Protein AF-A0A176F1W3-F1 (afdb_monomer)

Solvent-accessible surface area (backbone atoms only — not comparable to full-atom values): 4328 Å² total; per-residue (Å²): 91,80,77,45,40,29,12,20,90,53,78,88,42,66,22,26,38,34,27,46,45,94,91,37,46,75,44,79,46,72,73,36,93,61,81,60,69,56,26,24,59,53,82,75,58,68,68,58,42,52,38,14,42,73,72,66,40,44,70,59,36,54,51,60,70,72,40,50,61,50,65,91,78,82,123

Radius of gyration: 12.02 Å; Cα contacts (8 Å, |Δi|>4): 132; chains: 1; bounding box: 27×22×36 Å

Sequence (75 aa):
MAIARLLGEDPRRTVAWLYRWETGNLGIRWTSADRRIFTIDRRLDPDVLARARSVGDLAIAAFLEALPVCDPQTS

Nearest PDB structures (foldseek):
  8fkv-assembly1_NQ  TM=3.805E-01  e=2.944E+00  Homo sapiens
  2hjj-assembly1_A  TM=3.142E-01  e=7.739E+00  Escherichia coli K-12

Structure (mmCIF, N/CA/C/O backbone):
data_AF-A0A176F1W3-F1
#
_entry.id   AF-A0A176F1W3-F1
#
loop_
_atom_site.group_PDB
_atom_site.id
_atom_site.type_symbol
_atom_site.label_atom_id
_atom_site.label_alt_id
_atom_site.label_comp_id
_atom_site.label_asym_id
_atom_site.label_entity_id
_atom_site.label_seq_id
_atom_site.pdbx_PDB_ins_code
_atom_site.Cartn_x
_atom_site.Cartn_y
_atom_site.Cartn_z
_atom_site.occupancy
_atom_site.B_iso_or_equiv
_atom_site.auth_seq_id
_atom_site.auth_comp_id
_atom_site.auth_asym_id
_atom_site.auth_atom_id
_atom_site.pdbx_PDB_model_num
ATOM 1 N N . MET A 1 1 ? 9.993 -9.923 1.403 1.00 79.56 1 MET A N 1
ATOM 2 C CA . MET A 1 1 ? 10.060 -9.559 2.846 1.00 79.56 1 MET A CA 1
ATOM 3 C C . MET A 1 1 ? 9.049 -8.454 3.145 1.00 79.56 1 MET A C 1
ATOM 5 O O . MET A 1 1 ? 8.819 -7.639 2.256 1.00 79.56 1 MET A O 1
ATOM 9 N N . ALA A 1 2 ? 8.423 -8.432 4.331 1.00 84.69 2 ALA A N 1
ATOM 10 C CA . ALA A 1 2 ? 7.551 -7.319 4.729 1.00 84.69 2 ALA A CA 1
ATOM 11 C C . ALA A 1 2 ? 8.409 -6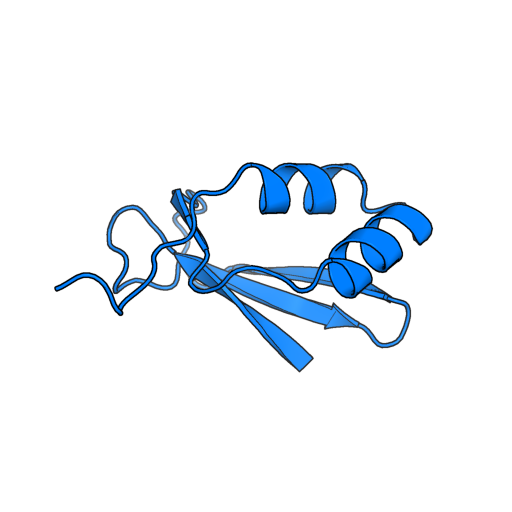.095 5.070 1.00 84.69 2 ALA A C 1
ATOM 13 O O . ALA A 1 2 ? 9.355 -6.215 5.845 1.00 84.69 2 ALA A O 1
ATOM 14 N N . ILE A 1 3 ? 8.098 -4.944 4.481 1.00 89.69 3 ILE A N 1
ATOM 15 C CA . ILE A 1 3 ? 8.897 -3.718 4.616 1.00 89.69 3 ILE A CA 1
ATOM 16 C C . ILE A 1 3 ? 8.170 -2.611 5.384 1.00 89.69 3 ILE A C 1
ATOM 18 O O . ILE A 1 3 ? 8.830 -1.780 5.999 1.00 89.69 3 ILE A O 1
ATOM 22 N N . ALA A 1 4 ? 6.834 -2.619 5.394 1.00 90.38 4 ALA A N 1
ATOM 23 C CA . ALA A 1 4 ? 6.013 -1.668 6.141 1.00 90.38 4 ALA A CA 1
ATOM 24 C C . ALA A 1 4 ? 4.617 -2.237 6.435 1.00 90.38 4 ALA A C 1
ATOM 26 O O . ALA A 1 4 ? 4.195 -3.239 5.847 1.00 90.38 4 ALA A O 1
ATOM 27 N N . ARG A 1 5 ? 3.900 -1.582 7.346 1.00 91.38 5 ARG A N 1
ATOM 28 C CA . ARG A 1 5 ? 2.513 -1.874 7.719 1.00 91.38 5 ARG A CA 1
ATOM 29 C C . ARG A 1 5 ? 1.623 -0.710 7.311 1.00 91.38 5 ARG A C 1
ATOM 31 O O . ARG A 1 5 ? 1.940 0.444 7.573 1.00 91.38 5 ARG A O 1
ATOM 38 N N . LEU A 1 6 ? 0.491 -1.039 6.711 1.00 91.06 6 LEU A N 1
ATOM 39 C CA . LEU A 1 6 ? -0.586 -0.114 6.395 1.00 91.06 6 LEU A CA 1
ATOM 40 C C . LEU A 1 6 ? -1.622 -0.222 7.511 1.00 91.06 6 LEU A C 1
ATOM 42 O O . LEU A 1 6 ? -2.104 -1.315 7.830 1.00 91.06 6 LEU A O 1
ATOM 46 N N . LEU A 1 7 ? -1.920 0.908 8.130 1.00 91.12 7 LEU A N 1
ATOM 47 C CA . LEU A 1 7 ? -2.744 1.012 9.321 1.00 91.12 7 LEU A CA 1
ATOM 48 C C . LEU A 1 7 ? -4.106 1.602 8.951 1.00 91.12 7 LEU A C 1
ATOM 50 O O . LEU A 1 7 ? -4.231 2.412 8.024 1.00 91.12 7 LEU A O 1
ATOM 54 N N . GLY A 1 8 ? -5.133 1.145 9.660 1.00 89.06 8 GLY A N 1
ATOM 55 C CA . GLY A 1 8 ? -6.484 1.680 9.527 1.00 89.06 8 GLY A CA 1
ATOM 56 C C . GLY A 1 8 ? -6.650 2.992 10.284 1.00 89.06 8 GLY A C 1
ATOM 57 O O . GLY A 1 8 ? -5.674 3.616 10.693 1.00 89.06 8 GLY A O 1
ATOM 58 N N . GLU A 1 9 ? -7.905 3.386 10.490 1.00 87.06 9 GLU A N 1
ATOM 59 C CA . GLU A 1 9 ? -8.259 4.546 11.319 1.00 87.06 9 GLU A CA 1
ATOM 60 C C . GLU A 1 9 ? -7.673 4.431 12.736 1.00 87.06 9 GLU A C 1
ATOM 62 O O . GLU A 1 9 ? -7.156 5.403 13.278 1.00 87.06 9 GLU A O 1
ATOM 67 N N . ASP A 1 10 ? -7.678 3.217 13.298 1.00 84.50 10 ASP A N 1
ATOM 68 C CA . ASP A 1 10 ? -6.926 2.893 14.508 1.00 84.50 10 ASP A CA 1
ATOM 69 C C . ASP A 1 10 ? -5.475 2.510 14.141 1.00 84.50 10 ASP A C 1
ATOM 71 O O . ASP A 1 10 ? -5.262 1.455 13.526 1.00 84.50 10 ASP A O 1
ATOM 75 N N . PRO A 1 11 ? -4.459 3.296 14.552 1.00 77.69 11 PRO A N 1
ATOM 76 C CA . PRO A 1 11 ? -3.053 3.013 14.261 1.00 77.69 11 PRO A CA 1
ATOM 77 C C . PRO A 1 11 ? -2.535 1.728 14.925 1.00 77.69 11 PRO A C 1
ATOM 79 O O . PRO A 1 11 ? -1.503 1.190 14.520 1.00 77.69 11 PRO A O 1
ATOM 82 N N . ARG A 1 12 ? -3.245 1.175 15.918 1.00 82.12 12 ARG A N 1
ATOM 83 C CA . ARG A 1 12 ? -2.920 -0.138 16.502 1.00 82.12 12 ARG A CA 1
ATOM 84 C C . ARG A 1 12 ? -3.364 -1.292 15.608 1.00 82.12 12 ARG A C 1
ATOM 86 O O . ARG A 1 12 ? -2.870 -2.412 15.754 1.00 82.12 12 ARG A O 1
ATOM 93 N N . ARG A 1 13 ? -4.275 -1.041 14.664 1.00 85.19 13 ARG A N 1
ATOM 94 C CA . ARG A 1 13 ? -4.842 -2.057 13.781 1.00 85.19 13 ARG A CA 1
ATOM 95 C C . ARG A 1 13 ? -4.133 -2.061 12.430 1.00 85.19 13 ARG A C 1
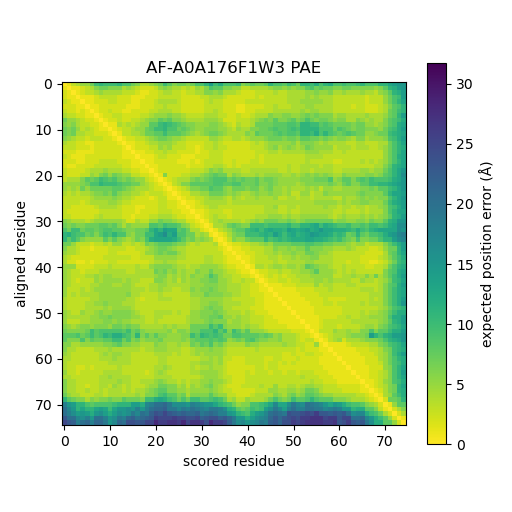ATOM 97 O O . ARG A 1 13 ? -4.341 -1.199 11.579 1.00 85.19 13 ARG A O 1
ATOM 104 N N . THR A 1 14 ? -3.345 -3.108 12.193 1.00 90.31 14 THR A N 1
ATOM 105 C CA . THR A 1 14 ? -2.766 -3.358 10.867 1.00 90.31 14 THR A CA 1
ATOM 106 C C . THR A 1 14 ? -3.845 -3.850 9.900 1.00 90.31 14 THR A C 1
ATOM 108 O O . THR A 1 14 ? -4.426 -4.924 10.079 1.00 90.31 14 THR A O 1
ATOM 111 N N . VAL A 1 15 ? -4.104 -3.055 8.864 1.00 91.62 15 VAL A N 1
ATOM 112 C CA . VAL A 1 15 ? -5.078 -3.343 7.802 1.00 91.62 15 VAL A CA 1
ATOM 113 C C . VAL A 1 15 ? -4.441 -4.145 6.673 1.00 91.62 15 VAL A C 1
ATOM 115 O O . VAL A 1 15 ? -5.072 -5.053 6.121 1.00 91.62 15 VAL A O 1
ATOM 118 N N . ALA A 1 16 ? -3.187 -3.837 6.346 1.00 91.88 16 ALA A N 1
ATOM 119 C CA . ALA A 1 16 ? -2.421 -4.581 5.362 1.00 91.88 16 ALA A CA 1
ATOM 120 C C . ALA A 1 16 ? -0.916 -4.495 5.621 1.00 91.88 16 ALA A C 1
ATOM 122 O O . ALA A 1 16 ? -0.423 -3.637 6.348 1.00 91.88 16 ALA A O 1
ATOM 123 N N . TRP A 1 17 ? -0.175 -5.387 4.984 1.00 92.06 17 TRP A N 1
ATOM 124 C CA . TRP A 1 17 ? 1.279 -5.426 5.010 1.00 92.06 17 TRP A CA 1
ATOM 125 C C . TRP A 1 17 ? 1.822 -5.139 3.623 1.00 92.06 17 TRP A C 1
ATOM 127 O O . TRP A 1 17 ? 1.362 -5.720 2.638 1.00 92.06 17 TRP A O 1
ATOM 137 N N . LEU A 1 18 ? 2.827 -4.273 3.556 1.00 90.69 18 LEU A N 1
ATOM 138 C CA . LEU A 1 18 ? 3.557 -3.999 2.332 1.00 90.69 18 LEU A CA 1
ATOM 139 C C . LEU A 1 18 ? 4.765 -4.929 2.243 1.00 90.69 18 LEU A C 1
ATOM 141 O O . LEU A 1 18 ? 5.612 -4.971 3.139 1.00 90.69 18 LEU A O 1
ATOM 145 N N . TYR A 1 19 ? 4.857 -5.654 1.138 1.00 90.06 19 TYR A N 1
ATOM 146 C CA . TYR A 1 19 ? 5.943 -6.564 0.824 1.00 90.06 19 TYR A CA 1
ATOM 147 C C . TYR A 1 19 ? 6.720 -6.065 -0.381 1.00 90.06 19 TYR A C 1
ATOM 149 O O . TYR A 1 19 ? 6.141 -5.6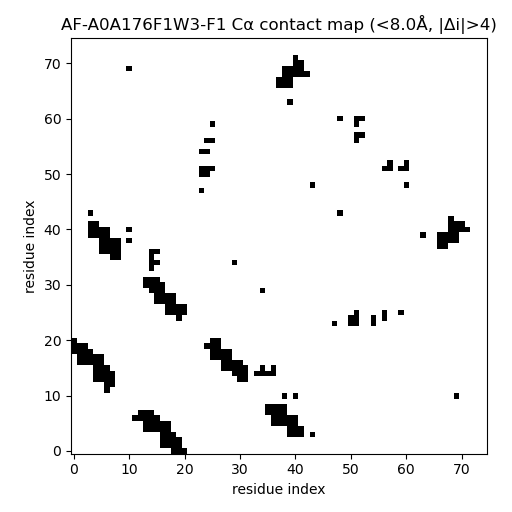60 -1.387 1.00 90.06 19 TYR A O 1
ATOM 157 N N . ARG A 1 20 ? 8.043 -6.184 -0.295 1.00 87.75 20 ARG A N 1
ATOM 158 C CA . ARG A 1 20 ? 8.929 -6.052 -1.447 1.00 87.75 20 ARG A CA 1
ATOM 159 C C . ARG A 1 20 ? 9.296 -7.434 -1.970 1.00 87.75 20 ARG A C 1
ATOM 161 O O . ARG A 1 20 ? 9.734 -8.297 -1.194 1.00 87.75 20 ARG A O 1
ATOM 168 N N . TRP A 1 21 ? 9.112 -7.606 -3.271 1.00 86.19 21 TRP A N 1
ATOM 169 C CA . TRP A 1 21 ? 9.553 -8.764 -4.039 1.00 86.19 21 TRP A CA 1
ATOM 170 C C . TRP A 1 21 ? 10.994 -8.567 -4.515 1.00 86.19 21 TRP A C 1
ATOM 172 O O . TRP A 1 21 ? 11.465 -7.435 -4.635 1.00 86.19 21 TRP A O 1
ATOM 182 N N . GLU A 1 22 ? 11.695 -9.661 -4.813 1.00 81.44 22 GLU A N 1
ATOM 183 C CA . GLU A 1 22 ? 13.082 -9.605 -5.305 1.00 81.44 22 GLU A CA 1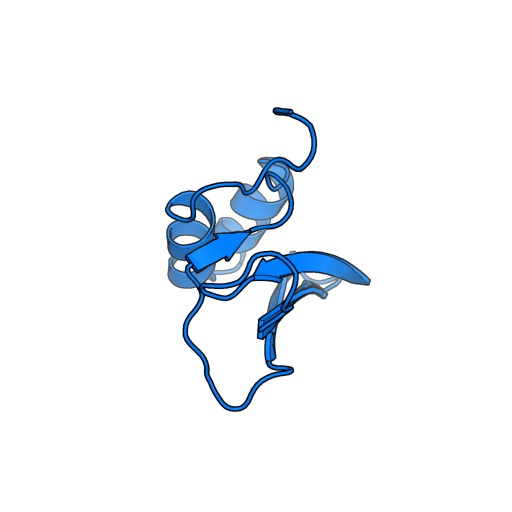
ATOM 184 C C . GLU A 1 22 ? 13.198 -8.871 -6.646 1.00 81.44 22 GLU A C 1
ATOM 186 O O . GLU A 1 22 ? 14.167 -8.153 -6.882 1.00 81.44 22 GLU A O 1
ATOM 191 N N . THR A 1 23 ? 12.158 -8.950 -7.480 1.00 80.56 23 THR A N 1
ATOM 192 C CA . THR A 1 23 ? 12.058 -8.217 -8.751 1.00 80.56 23 THR A CA 1
ATOM 193 C C . THR A 1 23 ? 11.972 -6.699 -8.569 1.00 80.56 23 THR A C 1
ATOM 195 O O . THR A 1 23 ? 12.224 -5.947 -9.508 1.00 80.56 23 THR A O 1
ATOM 198 N N . GLY A 1 24 ? 11.662 -6.225 -7.357 1.00 78.88 24 GLY A N 1
ATOM 199 C CA . GLY A 1 24 ? 11.433 -4.813 -7.054 1.00 78.88 24 GLY A CA 1
ATOM 200 C C . GLY A 1 24 ? 9.962 -4.399 -7.052 1.00 78.88 24 GLY A C 1
ATOM 201 O O . GLY A 1 24 ? 9.679 -3.258 -6.702 1.00 78.88 24 GLY A O 1
ATOM 202 N N . ASN A 1 25 ? 9.041 -5.311 -7.377 1.00 83.19 25 ASN A N 1
ATOM 203 C CA . ASN A 1 25 ? 7.603 -5.069 -7.271 1.00 83.19 25 ASN A CA 1
ATOM 204 C C . ASN A 1 25 ? 7.150 -4.938 -5.819 1.00 83.19 25 ASN A C 1
ATOM 206 O O . ASN A 1 25 ? 7.717 -5.551 -4.899 1.00 83.19 25 ASN A O 1
ATOM 210 N N . LEU A 1 26 ? 6.082 -4.165 -5.635 1.00 87.19 26 LEU A N 1
ATOM 211 C CA . LEU A 1 26 ? 5.421 -4.003 -4.350 1.00 87.19 26 LEU A CA 1
ATOM 212 C C . LEU A 1 26 ? 4.133 -4.823 -4.311 1.00 87.19 26 LEU A C 1
ATOM 214 O O . LEU A 1 26 ? 3.267 -4.712 -5.170 1.00 87.19 26 LEU A O 1
ATOM 218 N N . GLY A 1 27 ? 4.000 -5.649 -3.278 1.00 86.81 27 GLY A N 1
ATOM 219 C CA . GLY A 1 27 ? 2.788 -6.412 -3.006 1.00 86.81 27 GLY A CA 1
ATOM 220 C C . GLY A 1 27 ? 2.123 -5.925 -1.730 1.00 86.81 27 GLY A C 1
ATOM 221 O O . GLY A 1 27 ? 2.779 -5.808 -0.698 1.00 86.81 27 GLY A O 1
ATOM 222 N N . ILE A 1 28 ? 0.814 -5.695 -1.773 1.00 89.12 28 ILE A N 1
ATOM 223 C CA . ILE A 1 28 ? 0.020 -5.387 -0.580 1.00 89.12 28 ILE A CA 1
ATOM 224 C C . ILE A 1 28 ? -0.746 -6.641 -0.176 1.00 89.12 28 ILE A C 1
ATOM 226 O O . ILE A 1 28 ? -1.548 -7.173 -0.944 1.00 89.12 28 ILE A O 1
ATOM 230 N N . ARG A 1 29 ? -0.515 -7.111 1.049 1.00 89.81 29 ARG A N 1
ATOM 231 C CA . ARG A 1 29 ? -1.250 -8.227 1.639 1.00 89.81 29 ARG A CA 1
ATOM 232 C C . ARG A 1 29 ? -2.242 -7.705 2.664 1.00 89.81 29 ARG A C 1
ATOM 234 O O . ARG A 1 29 ? -1.854 -7.288 3.751 1.00 89.81 29 ARG A O 1
ATOM 241 N N . TRP A 1 30 ? -3.519 -7.779 2.329 1.00 89.50 30 TRP A N 1
ATOM 242 C CA . TRP A 1 30 ? -4.609 -7.393 3.218 1.00 89.50 30 TRP A CA 1
ATOM 243 C C . TRP A 1 30 ? -4.769 -8.397 4.361 1.00 89.50 30 TRP A C 1
ATOM 245 O O . TRP A 1 30 ? -4.790 -9.607 4.133 1.00 89.50 30 TRP A O 1
ATOM 255 N N . THR A 1 31 ? -4.880 -7.892 5.587 1.00 87.06 31 THR A N 1
ATOM 256 C CA . THR A 1 31 ? -5.172 -8.684 6.794 1.00 87.06 31 THR A CA 1
ATOM 257 C C . THR A 1 31 ? -6.566 -8.416 7.335 1.00 87.06 31 THR A C 1
ATOM 259 O O . THR A 1 31 ? -7.123 -9.263 8.026 1.00 87.06 31 THR A O 1
ATOM 262 N N . SER A 1 32 ? -7.142 -7.261 7.009 1.00 79.56 32 SER A N 1
ATOM 263 C CA . SER A 1 32 ? -8.508 -6.895 7.367 1.00 79.56 32 SER A CA 1
ATOM 264 C C . SER A 1 32 ? -9.422 -6.961 6.141 1.00 79.56 32 SER A C 1
ATOM 266 O O . SER A 1 32 ? -9.011 -6.631 5.028 1.00 79.56 32 SER A O 1
ATOM 268 N N . ALA A 1 33 ? -10.678 -7.370 6.349 1.00 76.50 33 ALA A N 1
ATOM 269 C CA . ALA A 1 33 ? -11.727 -7.250 5.333 1.00 76.50 33 ALA A CA 1
ATOM 270 C C . ALA A 1 33 ? -12.030 -5.775 5.017 1.00 76.50 33 ALA A C 1
ATOM 272 O O . ALA A 1 33 ? -12.364 -5.435 3.883 1.00 76.50 33 ALA A O 1
ATOM 273 N N . ASP A 1 34 ? -11.854 -4.903 6.014 1.00 75.12 34 ASP A N 1
ATOM 274 C CA . ASP A 1 34 ? -11.875 -3.459 5.828 1.00 75.12 34 ASP A CA 1
ATOM 275 C C . ASP A 1 34 ? -10.564 -3.022 5.168 1.00 75.12 34 ASP A C 1
ATOM 277 O O . ASP A 1 34 ? -9.500 -3.107 5.782 1.00 75.12 34 ASP A O 1
ATOM 281 N N . ARG A 1 35 ? -10.645 -2.620 3.896 1.00 77.94 35 ARG A N 1
ATOM 282 C CA . ARG A 1 35 ? -9.500 -2.239 3.054 1.00 77.94 35 ARG A CA 1
ATOM 283 C C . ARG A 1 35 ? -9.184 -0.743 3.111 1.00 77.94 35 ARG A C 1
ATOM 285 O O . ARG A 1 35 ? -8.482 -0.228 2.241 1.00 77.94 35 ARG A O 1
ATOM 292 N N . ARG A 1 36 ? -9.715 -0.021 4.098 1.00 85.81 36 ARG A N 1
ATOM 293 C CA . ARG A 1 36 ? -9.421 1.403 4.275 1.00 85.81 36 ARG A CA 1
ATOM 294 C C . ARG A 1 36 ? -8.094 1.587 4.996 1.00 85.81 36 ARG A C 1
ATOM 296 O O . ARG A 1 36 ? -7.942 1.210 6.154 1.00 85.81 36 ARG A O 1
ATOM 303 N N . ILE A 1 37 ? -7.142 2.177 4.286 1.00 89.31 37 ILE A N 1
ATOM 304 C CA . ILE A 1 37 ? -5.831 2.548 4.814 1.00 89.31 37 ILE A CA 1
ATOM 305 C C . ILE A 1 37 ? -5.863 4.040 5.105 1.00 89.31 37 ILE A C 1
ATOM 307 O O . ILE A 1 37 ? -6.273 4.821 4.248 1.00 89.31 37 ILE A O 1
ATOM 311 N N . PHE A 1 38 ? -5.413 4.416 6.295 1.00 89.38 38 PHE A N 1
ATOM 312 C CA . PHE A 1 38 ? -5.315 5.812 6.706 1.00 89.38 38 PHE A CA 1
ATOM 313 C C . PHE A 1 38 ? -3.866 6.250 6.839 1.00 89.38 38 PHE A C 1
ATOM 315 O O . PHE A 1 38 ? -3.528 7.343 6.403 1.00 89.38 38 PHE A O 1
ATOM 322 N N . THR A 1 39 ? -3.007 5.407 7.414 1.00 90.31 39 THR A N 1
ATOM 323 C CA . THR A 1 39 ? -1.602 5.744 7.666 1.00 90.31 39 THR A CA 1
ATOM 324 C C . THR A 1 39 ? -0.674 4.577 7.346 1.00 90.31 39 THR A C 1
ATOM 326 O O . THR A 1 39 ? -1.098 3.428 7.197 1.00 90.31 39 THR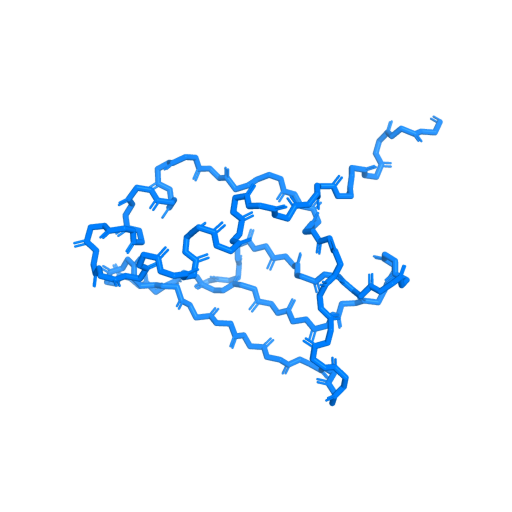 A O 1
ATOM 329 N N . ILE A 1 40 ? 0.618 4.874 7.240 1.00 91.00 40 ILE A N 1
ATOM 330 C CA . ILE A 1 40 ? 1.695 3.885 7.178 1.00 91.00 40 ILE A CA 1
ATOM 331 C C . ILE A 1 40 ? 2.527 3.950 8.463 1.00 91.00 40 ILE A C 1
ATOM 333 O O . ILE A 1 40 ? 2.751 5.029 9.007 1.00 91.00 40 ILE A O 1
ATOM 337 N N . ASP A 1 41 ? 2.977 2.800 8.967 1.00 89.12 41 ASP A N 1
ATOM 338 C CA . ASP A 1 41 ? 3.697 2.718 10.249 1.00 89.12 41 ASP A CA 1
ATOM 339 C C . ASP A 1 41 ? 5.081 3.366 10.242 1.00 89.12 41 ASP A C 1
ATOM 341 O O . ASP A 1 41 ? 5.641 3.639 11.298 1.00 89.12 41 ASP A O 1
ATOM 345 N N . ARG A 1 42 ? 5.667 3.528 9.057 1.00 86.75 42 ARG A N 1
ATOM 346 C CA . ARG A 1 42 ? 6.991 4.107 8.872 1.00 86.75 42 ARG A CA 1
ATOM 347 C C . ARG A 1 42 ? 7.097 4.751 7.502 1.00 86.75 42 ARG A C 1
ATOM 349 O O . ARG A 1 42 ? 6.448 4.321 6.547 1.00 86.75 42 ARG A O 1
ATOM 356 N N . ARG A 1 43 ? 7.997 5.722 7.380 1.00 85.69 43 ARG A N 1
ATOM 357 C CA . ARG A 1 43 ? 8.365 6.274 6.078 1.00 85.69 43 ARG A CA 1
ATOM 358 C C . ARG A 1 43 ? 9.113 5.219 5.262 1.00 85.69 43 ARG A C 1
ATOM 360 O O . ARG A 1 43 ? 10.020 4.562 5.771 1.00 85.69 43 ARG A O 1
ATOM 367 N 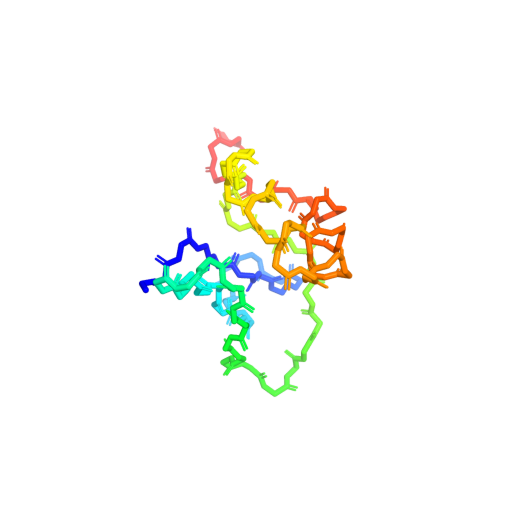N . LEU A 1 44 ? 8.711 5.045 4.006 1.00 85.38 44 LEU A N 1
ATOM 368 C CA . LEU A 1 44 ? 9.412 4.154 3.089 1.00 85.38 44 LEU A CA 1
ATOM 369 C C . LEU A 1 44 ? 10.699 4.800 2.603 1.00 85.38 44 LEU A C 1
ATOM 371 O O . LEU A 1 44 ? 10.760 6.011 2.384 1.00 85.38 44 LEU A O 1
ATOM 375 N N . ASP A 1 45 ? 11.704 3.957 2.410 1.00 86.25 45 ASP A N 1
ATOM 376 C CA . ASP A 1 45 ? 12.961 4.371 1.817 1.00 86.25 45 ASP A CA 1
ATOM 377 C C . ASP A 1 45 ? 12.715 4.856 0.371 1.00 86.25 45 ASP A C 1
ATOM 379 O O . ASP A 1 45 ? 12.024 4.163 -0.394 1.00 86.25 45 ASP A O 1
ATOM 383 N N . PRO A 1 46 ? 13.222 6.038 -0.021 1.00 85.88 46 PRO A N 1
ATOM 384 C CA . PRO A 1 46 ? 13.034 6.569 -1.368 1.00 85.88 46 PRO A CA 1
ATOM 385 C C . PRO A 1 46 ? 13.526 5.614 -2.464 1.00 85.88 46 PRO A C 1
ATOM 387 O O . PRO A 1 46 ? 12.910 5.566 -3.531 1.00 85.88 46 PRO A O 1
ATOM 390 N N . ASP A 1 47 ? 14.548 4.792 -2.206 1.00 87.69 47 ASP A N 1
ATOM 391 C CA . ASP A 1 47 ? 15.018 3.785 -3.163 1.00 87.69 47 ASP A CA 1
ATOM 392 C C . ASP A 1 47 ? 13.966 2.700 -3.434 1.00 87.69 47 ASP A C 1
ATOM 394 O O . ASP A 1 47 ? 13.822 2.215 -4.561 1.00 87.69 47 ASP A O 1
ATOM 398 N N . VAL A 1 48 ? 13.163 2.341 -2.426 1.00 85.94 48 VAL A N 1
ATOM 399 C CA . VAL A 1 48 ? 12.064 1.376 -2.585 1.00 85.94 48 VAL A CA 1
ATOM 400 C C . VAL A 1 48 ? 10.975 1.948 -3.491 1.00 85.94 48 VAL A C 1
ATOM 402 O O . VAL A 1 48 ? 10.482 1.245 -4.375 1.00 85.94 48 VAL A O 1
ATOM 405 N N . LEU A 1 49 ? 10.627 3.223 -3.309 1.00 85.62 49 LEU A N 1
ATOM 406 C CA . LEU A 1 49 ? 9.641 3.913 -4.143 1.00 85.62 49 LEU A CA 1
ATOM 407 C C . LEU A 1 49 ? 10.151 4.100 -5.577 1.00 85.62 49 LEU A C 1
ATOM 409 O O . LEU A 1 49 ? 9.416 3.840 -6.530 1.00 85.62 49 LEU A O 1
ATOM 413 N N . ALA A 1 50 ? 11.419 4.480 -5.747 1.00 87.81 50 ALA A N 1
ATOM 414 C CA . ALA A 1 50 ? 12.052 4.591 -7.058 1.00 87.81 50 ALA A CA 1
ATOM 415 C C . ALA A 1 50 ? 12.048 3.248 -7.801 1.00 87.81 50 ALA A C 1
ATOM 417 O O . ALA A 1 50 ? 11.710 3.190 -8.987 1.00 87.81 50 ALA A O 1
ATOM 418 N N . ARG A 1 51 ? 12.345 2.146 -7.100 1.00 86.56 51 ARG A N 1
ATOM 419 C CA . ARG A 1 51 ? 12.309 0.808 -7.694 1.00 86.56 51 ARG A CA 1
ATOM 420 C C . ARG A 1 51 ? 10.897 0.394 -8.099 1.00 86.56 51 ARG A C 1
ATOM 422 O O . ARG A 1 51 ? 10.731 -0.103 -9.208 1.00 86.56 51 ARG A O 1
ATOM 429 N N . ALA A 1 52 ? 9.900 0.653 -7.254 1.00 85.50 52 ALA A N 1
ATOM 430 C CA . ALA A 1 52 ? 8.496 0.383 -7.560 1.00 85.50 52 ALA A CA 1
ATOM 431 C C . ALA A 1 52 ? 8.030 1.142 -8.814 1.00 85.50 52 ALA A C 1
ATOM 433 O O . ALA A 1 52 ? 7.437 0.561 -9.721 1.00 85.50 52 ALA A O 1
ATOM 434 N N . ARG A 1 53 ? 8.386 2.429 -8.922 1.00 86.06 53 ARG A N 1
ATOM 435 C CA . ARG A 1 53 ? 8.121 3.233 -10.126 1.00 86.06 53 ARG A CA 1
ATOM 436 C C . ARG A 1 53 ? 8.809 2.652 -11.363 1.00 86.06 53 ARG A C 1
ATOM 438 O O . ARG A 1 53 ? 8.186 2.572 -12.417 1.00 86.06 53 ARG A O 1
ATOM 445 N N . SER A 1 54 ? 10.058 2.203 -11.232 1.00 87.94 54 SER A N 1
ATOM 446 C CA . SER A 1 54 ? 10.830 1.618 -12.336 1.00 87.94 54 SER A CA 1
ATOM 447 C C . SER A 1 54 ? 10.246 0.310 -12.877 1.00 87.94 54 SER A C 1
ATOM 449 O O . SER A 1 54 ? 10.482 0.003 -14.042 1.00 87.94 54 SER A O 1
ATOM 451 N N . VAL A 1 55 ? 9.522 -0.464 -12.063 1.00 85.00 55 VAL A N 1
ATOM 452 C CA . VAL A 1 55 ? 8.886 -1.726 -12.490 1.00 85.00 55 VAL A CA 1
ATOM 453 C C . VAL A 1 55 ? 7.423 -1.553 -12.918 1.00 85.00 55 VAL A C 1
ATOM 455 O O . VAL A 1 55 ? 6.767 -2.534 -13.253 1.00 85.00 55 VAL A O 1
ATOM 458 N N . GLY A 1 56 ? 6.916 -0.314 -12.937 1.00 81.88 56 GLY A N 1
ATOM 459 C CA . GLY A 1 56 ? 5.566 0.019 -13.403 1.00 81.88 56 GLY A CA 1
ATOM 460 C C . GLY A 1 56 ? 4.504 0.146 -12.306 1.00 81.88 56 GLY A C 1
ATOM 461 O O . GLY A 1 56 ? 3.366 0.493 -12.612 1.00 81.88 56 GLY A O 1
ATOM 462 N N . ASP A 1 57 ? 4.860 -0.022 -11.028 1.00 85.25 57 ASP A N 1
ATOM 463 C CA . ASP A 1 57 ? 3.946 0.111 -9.880 1.00 85.25 57 ASP A CA 1
ATOM 464 C C . ASP A 1 57 ? 3.733 1.590 -9.478 1.00 85.25 57 ASP A C 1
ATOM 466 O O . ASP A 1 57 ? 3.720 1.953 -8.2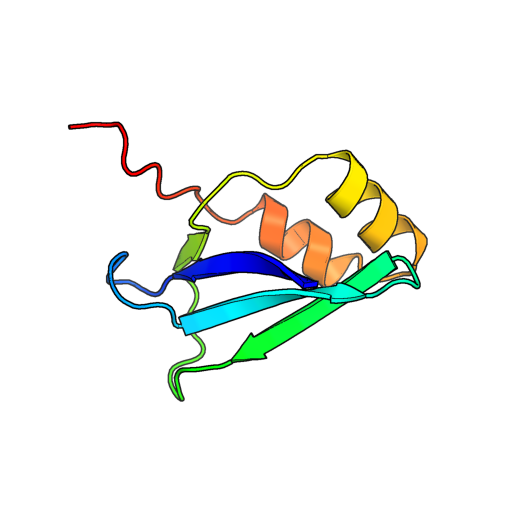99 1.00 85.25 57 ASP A O 1
ATOM 470 N N . LEU A 1 58 ? 3.555 2.473 -10.468 1.00 85.62 58 LEU A N 1
ATOM 471 C CA . LEU A 1 58 ? 3.416 3.926 -10.289 1.00 85.62 58 LEU A CA 1
ATOM 472 C C . LEU A 1 58 ? 2.253 4.292 -9.359 1.00 85.62 58 LEU A C 1
ATOM 474 O O . LEU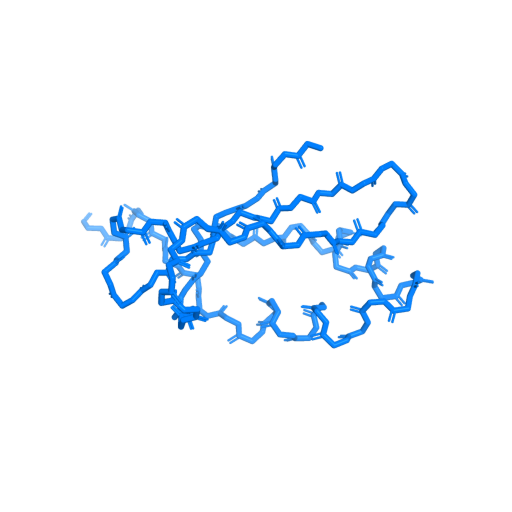 A 1 58 ? 2.409 5.141 -8.485 1.00 85.62 58 LEU A O 1
ATOM 478 N N . ALA A 1 59 ? 1.104 3.630 -9.521 1.00 86.06 59 ALA A N 1
ATOM 479 C CA . ALA A 1 59 ? -0.084 3.888 -8.711 1.00 86.06 59 ALA A CA 1
ATOM 480 C C . ALA A 1 59 ? 0.127 3.505 -7.238 1.00 86.06 59 ALA A C 1
ATOM 482 O O . ALA A 1 59 ? -0.283 4.243 -6.346 1.00 86.06 59 ALA A O 1
ATOM 483 N N . ILE A 1 60 ? 0.803 2.379 -6.981 1.00 84.44 60 ILE A N 1
ATOM 484 C CA . ILE A 1 60 ? 1.117 1.932 -5.619 1.00 84.44 60 ILE A CA 1
ATOM 485 C C . ILE A 1 60 ? 2.146 2.873 -4.992 1.00 84.44 60 ILE A C 1
ATOM 487 O O . ILE A 1 60 ? 1.962 3.291 -3.854 1.00 84.44 60 ILE A O 1
ATOM 491 N N . ALA A 1 61 ? 3.198 3.248 -5.725 1.00 87.31 61 ALA A N 1
ATOM 492 C CA . ALA A 1 61 ? 4.209 4.177 -5.228 1.00 87.31 61 ALA A CA 1
ATOM 493 C C . ALA A 1 61 ? 3.601 5.543 -4.864 1.00 87.31 61 ALA A C 1
ATOM 495 O O . ALA A 1 61 ? 3.796 6.013 -3.747 1.00 87.31 61 ALA A O 1
ATOM 496 N N . ALA A 1 62 ? 2.797 6.125 -5.761 1.00 88.19 62 ALA A N 1
ATOM 497 C CA . ALA A 1 62 ? 2.123 7.399 -5.520 1.00 88.19 62 ALA A CA 1
ATOM 498 C C . ALA A 1 62 ? 1.132 7.321 -4.347 1.00 88.19 62 ALA A C 1
ATOM 500 O O . ALA A 1 62 ? 1.072 8.233 -3.524 1.00 88.19 62 ALA A O 1
ATOM 501 N N . PHE A 1 63 ? 0.383 6.219 -4.238 1.00 87.94 63 PHE A N 1
ATOM 502 C CA . PHE A 1 63 ? -0.506 5.978 -3.104 1.00 87.94 63 PHE A CA 1
ATOM 503 C C . PHE A 1 63 ? 0.265 5.943 -1.779 1.00 87.94 63 PHE A C 1
ATOM 505 O O . PHE A 1 63 ? -0.139 6.597 -0.825 1.00 87.94 63 PHE A O 1
ATOM 512 N N . LEU A 1 64 ? 1.391 5.226 -1.725 1.00 87.38 64 LEU A N 1
ATOM 513 C CA . LEU A 1 64 ? 2.206 5.108 -0.515 1.00 87.38 64 LEU A CA 1
ATOM 514 C C . LEU A 1 64 ? 2.876 6.431 -0.117 1.00 87.38 64 LEU A C 1
ATOM 516 O O . LEU A 1 64 ? 3.016 6.693 1.072 1.00 87.38 64 LEU A O 1
ATOM 520 N N . GLU A 1 65 ? 3.268 7.267 -1.079 1.00 87.12 65 GLU A N 1
ATOM 521 C CA . GLU A 1 65 ? 3.820 8.605 -0.813 1.00 87.12 65 GLU A CA 1
ATOM 522 C C . GLU A 1 65 ? 2.783 9.593 -0.283 1.00 87.12 65 GLU A C 1
ATOM 524 O O . GLU A 1 65 ? 3.128 10.486 0.488 1.00 87.12 65 GLU A O 1
ATOM 529 N N . ALA A 1 66 ? 1.523 9.444 -0.694 1.00 89.19 66 ALA A N 1
ATOM 530 C CA . ALA A 1 66 ? 0.432 10.290 -0.228 1.00 89.19 66 ALA A CA 1
ATOM 531 C C . ALA A 1 66 ? -0.047 9.923 1.188 1.00 89.19 66 ALA A C 1
ATOM 533 O O . ALA A 1 66 ? -0.757 10.714 1.813 1.00 89.19 66 ALA A O 1
ATOM 534 N N . LEU A 1 67 ? 0.310 8.737 1.697 1.00 88.62 67 LEU A N 1
ATOM 535 C CA . LEU A 1 67 ? -0.118 8.297 3.020 1.00 88.62 67 LEU A CA 1
ATOM 536 C C . LEU A 1 67 ? 0.627 9.049 4.133 1.00 88.62 67 LEU A C 1
ATOM 538 O O . LEU A 1 67 ? 1.861 9.092 4.137 1.00 88.62 67 LEU A O 1
ATOM 542 N N . PRO A 1 68 ? -0.096 9.571 5.138 1.00 88.00 68 PRO A N 1
ATOM 543 C CA . PRO A 1 68 ? 0.532 10.105 6.334 1.00 88.00 68 PRO A CA 1
ATOM 544 C C . PRO A 1 68 ? 1.248 8.995 7.113 1.00 88.00 68 PRO A C 1
ATOM 546 O O . PRO A 1 68 ? 0.762 7.865 7.236 1.00 88.00 68 PRO A O 1
ATOM 549 N N . VAL A 1 69 ? 2.417 9.326 7.659 1.00 88.00 69 VAL A N 1
ATOM 550 C CA . VAL A 1 69 ? 3.192 8.417 8.510 1.00 88.00 69 VAL A CA 1
ATOM 551 C C . VAL A 1 69 ? 2.673 8.538 9.937 1.00 88.00 69 VAL A C 1
ATOM 553 O O . VAL A 1 69 ? 2.665 9.627 10.509 1.00 88.00 69 VAL A O 1
ATOM 556 N N . CYS A 1 70 ? 2.236 7.422 10.514 1.00 80.38 70 CYS A 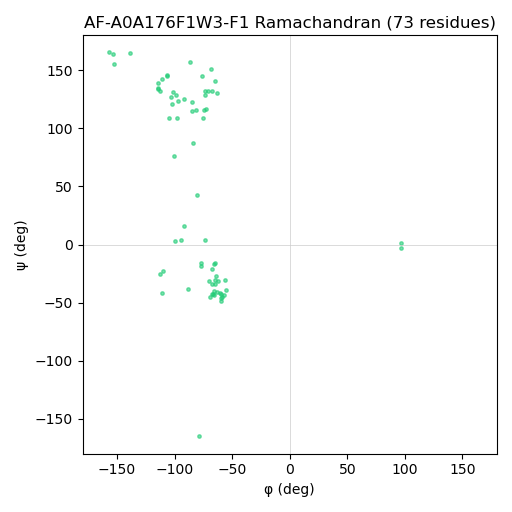N 1
ATOM 557 C CA . CYS A 1 70 ? 1.913 7.351 11.930 1.00 80.38 70 CYS A CA 1
ATOM 558 C C . CYS A 1 70 ? 3.210 7.089 12.694 1.00 80.38 70 CYS A C 1
ATOM 560 O O . CYS A 1 70 ? 3.577 5.938 12.917 1.00 80.38 70 CYS A O 1
ATOM 562 N N . ASP A 1 71 ? 3.922 8.154 13.052 1.00 66.31 71 ASP A N 1
ATOM 563 C CA . ASP A 1 71 ? 5.147 8.054 13.840 1.00 66.31 71 ASP A CA 1
ATOM 564 C C . ASP A 1 71 ? 4.790 7.739 15.306 1.00 66.31 71 ASP A C 1
ATOM 566 O O . ASP A 1 71 ? 4.140 8.558 15.961 1.00 66.31 71 ASP A O 1
ATOM 570 N N . PRO A 1 72 ? 5.165 6.572 15.865 1.00 58.72 72 PRO A N 1
ATOM 571 C CA . PRO A 1 72 ? 4.872 6.255 17.261 1.00 58.72 72 PRO A CA 1
ATOM 572 C C . PRO A 1 72 ? 5.754 7.039 18.254 1.00 58.72 72 PRO A C 1
ATOM 574 O O . PRO A 1 72 ? 5.660 6.790 19.453 1.00 58.72 72 PRO A O 1
ATOM 577 N N . GLN A 1 73 ? 6.618 7.954 17.789 1.00 51.09 73 GLN A N 1
ATOM 578 C CA . GLN A 1 73 ? 7.575 8.686 18.628 1.00 51.09 73 GLN A CA 1
ATOM 579 C C . GLN A 1 73 ? 7.162 10.112 19.024 1.00 51.09 73 GLN A C 1
ATOM 581 O O . GLN A 1 73 ? 7.927 10.774 19.722 1.00 51.09 73 GLN A O 1
ATOM 586 N N . THR A 1 74 ? 5.971 10.586 18.653 1.00 45.75 74 THR A N 1
ATOM 587 C CA . THR A 1 74 ? 5.468 11.887 19.126 1.00 45.75 74 THR A CA 1
ATOM 588 C C . THR A 1 74 ? 4.477 11.683 20.272 1.00 45.75 74 THR A C 1
ATOM 590 O O . THR A 1 74 ? 3.265 11.763 20.077 1.00 45.75 74 THR A O 1
ATOM 593 N N . SER A 1 75 ? 4.987 11.384 21.468 1.00 40.28 75 SER A N 1
ATOM 594 C CA . SER A 1 75 ? 4.252 11.559 22.726 1.00 40.28 75 SER A CA 1
ATOM 595 C C . SER A 1 75 ? 5.172 12.031 23.835 1.00 40.28 75 SER A C 1
ATOM 597 O O . SER A 1 75 ? 6.375 11.698 23.791 1.00 40.28 75 SER A O 1
#

Secondary structure (DSSP, 8-state):
-EEEEEE-SSTTSEEEEEEE-TTS-EEEEE-SS-----EESSPPPHHHHHHHHHTT-HHHHHHHHHSPB--TT--

pLDDT: mean 84.1, std 9.56, range [40.28, 92.06]

Foldseek 3Di:
DFDWFFAAVPNVHGQWTWDADPQLAIDIGGPDPPNHGQAIQDDDDVVSLVSNVVVPVPVVSVVNVPHHHPDPPDD

Mean predicted aligned error: 5.44 Å